Protein AF-A0A947X032-F1 (afdb_monomer_lite)

pLDDT: mean 81.4, std 14.03, range [42.91, 95.5]

Structure (mmCIF, N/CA/C/O backbone):
data_AF-A0A947X032-F1
#
_entry.id   AF-A0A947X032-F1
#
loop_
_atom_site.group_PDB
_atom_site.id
_atom_site.type_symbol
_atom_site.label_atom_id
_atom_site.label_alt_id
_atom_site.label_comp_id
_atom_site.label_asym_id
_atom_site.label_entity_id
_atom_site.label_seq_id
_atom_site.pdbx_PDB_ins_code
_atom_site.Cartn_x
_atom_site.Cartn_y
_atom_site.Cartn_z
_atom_site.occupancy
_atom_site.B_iso_or_equiv
_atom_site.auth_seq_id
_atom_site.auth_comp_id
_atom_site.auth_asym_id
_atom_site.auth_atom_id
_atom_site.pdbx_PDB_model_num
ATOM 1 N N . MET A 1 1 ? -30.527 -2.759 14.969 1.00 46.97 1 MET A N 1
ATOM 2 C CA . MET A 1 1 ? -31.092 -1.610 15.708 1.00 46.97 1 MET A CA 1
ATOM 3 C C . MET A 1 1 ? -30.410 -0.346 15.207 1.00 46.97 1 MET A C 1
ATOM 5 O O . MET A 1 1 ? -29.198 -0.372 15.030 1.00 46.97 1 MET A O 1
ATOM 9 N N . ALA A 1 2 ? -31.167 0.699 14.871 1.00 57.12 2 ALA A N 1
ATOM 10 C CA . ALA A 1 2 ? -30.607 1.983 14.449 1.00 57.12 2 ALA A CA 1
ATOM 11 C C . ALA A 1 2 ? -30.302 2.835 15.689 1.00 57.12 2 ALA A C 1
ATOM 13 O O . ALA A 1 2 ? -31.134 2.902 16.587 1.00 57.12 2 ALA A O 1
ATOM 14 N N . VAL A 1 3 ? -29.125 3.465 15.733 1.00 60.62 3 VAL A N 1
ATOM 15 C CA . VAL A 1 3 ? -28.732 4.364 16.831 1.00 60.62 3 VAL A CA 1
ATOM 16 C C . VAL A 1 3 ? -29.664 5.590 16.834 1.00 60.62 3 VAL A C 1
ATOM 18 O O . VAL A 1 3 ? -29.799 6.213 15.767 1.00 60.62 3 VAL A O 1
ATOM 21 N N . PRO A 1 4 ? -30.317 5.929 17.962 1.00 71.88 4 PRO A N 1
ATOM 22 C CA . PRO A 1 4 ? -31.203 7.084 18.076 1.00 71.88 4 PRO A CA 1
ATOM 23 C C . PRO A 1 4 ? -30.485 8.402 17.727 1.00 71.88 4 PRO A C 1
ATOM 25 O O . PRO A 1 4 ? -29.273 8.525 17.909 1.00 71.88 4 PRO A O 1
ATOM 28 N N . PRO A 1 5 ? -31.206 9.400 17.182 1.00 67.12 5 PRO A N 1
ATOM 29 C CA . PRO A 1 5 ? -30.613 10.648 16.695 1.00 67.12 5 PRO A CA 1
ATOM 30 C C . PRO A 1 5 ? -29.907 11.464 17.789 1.00 67.12 5 PRO A C 1
ATOM 32 O O . PRO A 1 5 ? -28.933 12.145 17.483 1.00 67.12 5 PRO A O 1
ATOM 35 N N . GLU A 1 6 ? -30.334 11.342 19.046 1.00 68.31 6 GLU A N 1
ATOM 36 C CA . GLU A 1 6 ? -29.741 12.044 20.192 1.00 68.31 6 GLU A CA 1
ATOM 37 C C . GLU A 1 6 ? -28.343 11.509 20.548 1.00 68.31 6 GLU A C 1
ATOM 39 O O . GLU A 1 6 ? -27.431 12.287 20.818 1.00 68.31 6 GLU A O 1
ATOM 44 N N . GLU A 1 7 ? -28.106 10.199 20.405 1.00 61.31 7 GLU A N 1
ATOM 45 C CA . GLU A 1 7 ? -26.770 9.607 20.566 1.00 61.31 7 GLU A CA 1
ATOM 46 C C . GLU A 1 7 ? -25.797 10.047 19.462 1.00 61.31 7 GLU A C 1
ATOM 48 O O . GLU A 1 7 ? -24.592 10.137 19.705 1.00 61.31 7 GLU A O 1
ATOM 53 N N . LYS A 1 8 ? -26.294 10.384 18.261 1.00 63.94 8 LYS A N 1
ATOM 54 C CA . LYS A 1 8 ? -25.455 10.859 17.142 1.00 63.94 8 LYS A CA 1
ATOM 55 C C . LYS A 1 8 ? -24.899 12.270 17.347 1.00 63.94 8 LYS A C 1
ATOM 57 O O . LYS A 1 8 ? -23.956 12.655 16.655 1.00 63.94 8 LYS A O 1
ATOM 62 N N . ALA A 1 9 ? -25.485 13.037 18.264 1.00 66.31 9 ALA A N 1
ATOM 63 C CA . ALA A 1 9 ? -25.031 14.378 18.614 1.00 66.31 9 ALA A CA 1
ATOM 64 C C . ALA A 1 9 ? -23.907 14.367 19.664 1.00 66.31 9 ALA A C 1
ATOM 66 O O . ALA A 1 9 ? -23.259 15.394 19.869 1.00 66.31 9 ALA A O 1
ATOM 67 N N . THR A 1 10 ? -23.642 13.222 20.303 1.00 76.81 10 THR A N 1
ATOM 68 C CA . THR A 1 10 ? -22.591 13.122 21.320 1.00 76.81 10 THR A CA 1
ATOM 69 C C . THR A 1 10 ? -21.191 13.260 20.695 1.00 76.81 10 THR A C 1
ATOM 71 O O . THR A 1 10 ? -20.944 12.734 19.600 1.00 76.81 10 THR A O 1
ATOM 74 N N . PRO A 1 11 ? -20.238 13.928 21.377 1.00 76.75 11 PRO A N 1
ATOM 75 C CA . PRO A 1 11 ? -18.845 14.007 20.928 1.00 76.75 11 PRO A CA 1
ATOM 76 C C . PRO A 1 11 ? -18.223 12.621 20.715 1.00 76.75 11 PRO A C 1
ATOM 78 O O . PRO A 1 11 ? -17.494 12.403 19.749 1.00 76.75 11 PRO A O 1
ATOM 81 N N . GLU A 1 12 ? -18.584 11.660 21.570 1.00 72.50 12 GLU A N 1
ATOM 82 C CA . GLU A 1 12 ? -18.085 10.287 21.518 1.00 72.50 12 GLU A CA 1
ATOM 83 C C . GLU A 1 12 ? -18.521 9.564 20.232 1.00 72.50 12 GLU A C 1
ATOM 85 O O . GLU A 1 12 ? -17.714 8.916 19.560 1.00 72.50 12 GLU A O 1
ATOM 90 N N . TRP A 1 13 ? -19.782 9.726 19.816 1.00 74.12 13 TRP A N 1
ATOM 91 C CA . TRP A 1 13 ? -20.275 9.148 18.564 1.00 74.12 13 TRP A CA 1
ATOM 92 C C . TRP A 1 13 ? -19.640 9.797 17.327 1.00 74.12 13 TRP A C 1
ATOM 94 O O . TRP A 1 13 ? -19.351 9.108 16.338 1.00 74.12 13 TRP A O 1
ATOM 104 N N . GLN A 1 14 ? -19.390 11.112 17.367 1.00 78.94 14 GLN A N 1
ATOM 105 C CA . GLN A 1 14 ? -18.704 11.816 16.281 1.00 78.94 14 GLN A CA 1
ATOM 106 C C . GLN A 1 14 ? -17.250 11.358 16.131 1.00 78.94 14 GLN A C 1
ATOM 108 O O . GLN A 1 14 ? -16.814 11.083 15.007 1.00 78.94 14 GLN A O 1
ATOM 113 N N . GLU A 1 15 ? -16.522 11.203 17.240 1.00 75.56 15 GLU A N 1
ATOM 114 C CA . GLU A 1 15 ? -15.145 10.707 17.238 1.00 75.56 15 GLU A CA 1
ATOM 115 C C . GLU A 1 15 ? -15.066 9.282 16.671 1.00 75.56 15 GLU A C 1
ATOM 117 O O . GLU A 1 15 ? -14.240 8.995 15.799 1.00 75.56 15 GLU A O 1
ATOM 122 N N . LYS A 1 16 ? -16.007 8.410 17.050 1.00 70.62 16 LYS A N 1
ATOM 123 C CA . LYS A 1 16 ? -16.111 7.038 16.524 1.00 70.62 16 LYS A CA 1
ATOM 124 C C . LYS A 1 16 ? -16.417 6.992 15.033 1.00 70.62 16 LYS A C 1
ATOM 126 O O . LYS A 1 16 ? -15.810 6.206 14.298 1.00 70.62 16 LYS A O 1
ATOM 131 N N . ASN A 1 17 ? -17.322 7.844 14.548 1.00 79.88 17 ASN A N 1
ATOM 132 C CA . ASN A 1 17 ? -17.592 7.945 13.113 1.00 79.88 17 ASN A CA 1
ATOM 133 C C . ASN A 1 17 ? -16.396 8.484 12.336 1.00 79.88 17 ASN A C 1
ATOM 135 O O . ASN A 1 17 ? -16.088 7.980 11.252 1.00 79.88 17 ASN A O 1
ATOM 139 N N . ALA A 1 18 ? -15.709 9.486 12.878 1.00 80.50 18 ALA A N 1
ATOM 140 C CA . ALA A 1 18 ? -14.492 10.017 12.286 1.00 80.50 18 ALA A CA 1
ATOM 141 C C . ALA A 1 18 ? -13.395 8.941 12.231 1.00 80.50 18 ALA A C 1
ATOM 143 O O . ALA A 1 18 ? -12.779 8.760 11.180 1.00 80.50 18 ALA A O 1
ATOM 144 N N . ALA A 1 19 ? -13.206 8.165 13.303 1.00 77.75 19 ALA A N 1
ATOM 145 C CA . ALA A 1 19 ? -12.275 7.039 13.348 1.00 77.75 19 ALA A CA 1
ATOM 146 C C . ALA A 1 19 ? -12.637 5.953 12.319 1.00 77.75 19 ALA A C 1
ATOM 148 O O . ALA A 1 19 ? -11.779 5.509 11.556 1.00 77.75 19 ALA A O 1
ATOM 149 N N . GLY A 1 20 ? -13.919 5.589 12.206 1.00 81.19 20 GLY A N 1
ATOM 150 C CA . GLY A 1 20 ? -14.402 4.641 11.198 1.00 81.19 20 GLY A CA 1
ATOM 151 C C . GLY A 1 20 ? -14.188 5.125 9.755 1.00 81.19 20 GLY A C 1
ATOM 152 O O . GLY A 1 20 ? -13.810 4.336 8.883 1.00 81.19 20 GLY A O 1
ATOM 153 N N . LYS A 1 21 ? -14.373 6.425 9.487 1.00 85.19 21 LYS A N 1
ATOM 154 C CA . LYS A 1 21 ? -14.070 7.044 8.182 1.00 85.19 21 LYS A CA 1
ATOM 155 C C . LYS A 1 21 ? -12.569 7.027 7.885 1.00 85.19 21 LYS A C 1
ATOM 157 O O . LYS A 1 21 ? -12.179 6.592 6.802 1.00 85.19 21 LYS A O 1
ATOM 162 N N . LYS A 1 22 ? -11.731 7.420 8.851 1.00 81.12 22 LYS A N 1
ATOM 163 C CA . LYS A 1 22 ? -10.262 7.383 8.740 1.00 81.12 22 LYS A CA 1
ATOM 164 C C . LYS A 1 22 ? -9.752 5.961 8.495 1.00 81.12 22 LYS A C 1
ATOM 166 O O . LYS A 1 22 ? -8.911 5.760 7.626 1.00 81.12 22 LYS A O 1
ATOM 171 N N . PHE A 1 23 ? -10.324 4.960 9.166 1.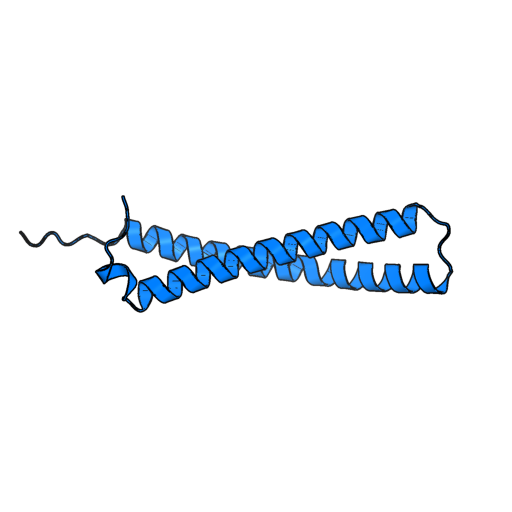00 83.06 23 PHE A N 1
ATOM 172 C CA . PHE A 1 23 ? -9.995 3.552 8.936 1.00 83.06 23 PHE A CA 1
ATOM 173 C C . PHE A 1 23 ? -10.310 3.098 7.506 1.00 83.06 23 PHE A C 1
ATOM 175 O O . PHE A 1 23 ? -9.493 2.432 6.865 1.00 83.06 23 PHE A O 1
ATOM 182 N N . LYS A 1 24 ? -11.491 3.460 6.983 1.00 86.25 24 LYS A N 1
ATOM 183 C CA . LYS A 1 24 ? -11.869 3.151 5.595 1.00 86.25 24 LYS A CA 1
ATOM 184 C C . LYS A 1 24 ? -10.921 3.817 4.598 1.00 86.25 24 LYS A C 1
ATOM 186 O O . LYS A 1 24 ? -10.486 3.142 3.669 1.00 86.25 24 LYS A O 1
ATOM 191 N N . ALA A 1 25 ? -10.569 5.082 4.826 1.00 86.88 25 ALA A N 1
ATOM 192 C CA . ALA A 1 25 ? -9.608 5.808 3.999 1.0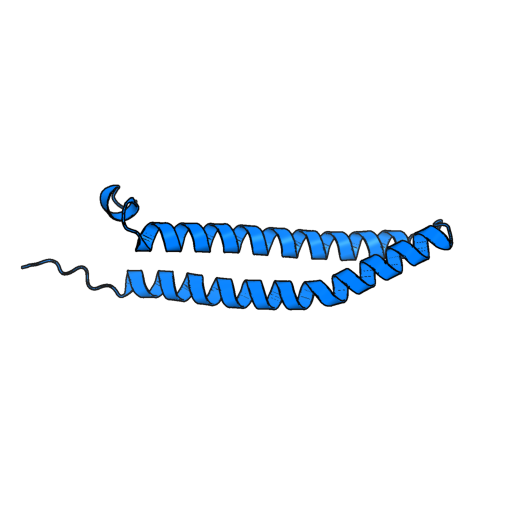0 86.88 25 ALA A CA 1
ATOM 193 C C . ALA A 1 25 ? -8.226 5.137 4.024 1.00 86.88 25 ALA A C 1
ATOM 195 O O . ALA A 1 25 ? -7.716 4.767 2.973 1.00 86.88 25 ALA A O 1
ATOM 196 N N . ALA A 1 26 ? -7.678 4.843 5.208 1.00 85.06 26 ALA A N 1
ATOM 197 C CA . ALA A 1 26 ? -6.395 4.152 5.349 1.00 85.06 26 ALA A CA 1
ATOM 198 C C . ALA A 1 26 ? -6.392 2.770 4.667 1.00 85.06 26 ALA A C 1
ATOM 200 O O . ALA A 1 26 ? -5.414 2.372 4.032 1.00 85.06 26 ALA A O 1
ATOM 201 N N . ARG A 1 27 ? -7.506 2.029 4.751 1.00 88.06 27 ARG A N 1
ATOM 202 C CA . ARG A 1 27 ? -7.668 0.747 4.051 1.00 88.06 27 ARG A CA 1
ATOM 203 C C . ARG A 1 27 ? -7.690 0.912 2.529 1.00 88.06 27 ARG A C 1
ATOM 205 O O . ARG A 1 27 ? -7.139 0.045 1.851 1.00 88.06 27 ARG A O 1
ATOM 212 N N . ALA A 1 28 ? -8.337 1.956 2.013 1.00 90.44 28 ALA A N 1
ATOM 213 C CA . ALA A 1 28 ? -8.351 2.267 0.586 1.00 90.44 28 ALA A CA 1
ATOM 214 C C . ALA A 1 28 ? -6.942 2.637 0.104 1.00 90.44 28 ALA A C 1
ATOM 216 O O . ALA A 1 28 ? -6.420 1.958 -0.772 1.00 90.44 28 ALA A O 1
ATOM 217 N N . SER A 1 29 ? -6.265 3.566 0.785 1.00 88.75 29 SER A N 1
ATOM 218 C CA . SER A 1 29 ? -4.892 3.969 0.455 1.00 88.75 29 SER A CA 1
ATOM 219 C C . SER A 1 29 ? -3.909 2.796 0.467 1.00 88.75 29 SER A C 1
ATOM 221 O O . SER A 1 29 ? -3.085 2.670 -0.433 1.00 88.75 29 SER A O 1
ATOM 223 N N . LEU A 1 30 ? -4.015 1.882 1.440 1.00 91.38 30 LEU A N 1
ATOM 224 C CA . LEU A 1 30 ? -3.186 0.673 1.462 1.00 91.38 30 LEU A CA 1
ATOM 225 C C . LEU A 1 30 ? -3.465 -0.247 0.264 1.00 91.38 30 LEU A C 1
ATOM 227 O O . LEU A 1 30 ? -2.546 -0.882 -0.254 1.00 91.38 30 LEU A O 1
ATOM 231 N N . ARG A 1 31 ? -4.730 -0.372 -0.149 1.00 92.75 31 ARG A N 1
ATOM 232 C CA . ARG A 1 31 ? -5.096 -1.166 -1.327 1.00 92.75 31 ARG A CA 1
ATOM 233 C C . ARG A 1 31 ? -4.527 -0.531 -2.592 1.00 92.75 31 ARG A C 1
ATOM 235 O O . ARG A 1 31 ? -3.921 -1.250 -3.377 1.00 92.75 31 ARG A O 1
ATOM 242 N N . ASP A 1 32 ? -4.667 0.779 -2.746 1.00 92.44 32 ASP A N 1
ATOM 243 C CA . ASP A 1 32 ? -4.153 1.504 -3.908 1.00 92.44 32 ASP A CA 1
ATOM 244 C C . ASP A 1 32 ? -2.629 1.414 -3.988 1.00 92.44 32 ASP A C 1
ATOM 246 O O . ASP A 1 32 ? -2.095 1.075 -5.040 1.00 92.44 32 ASP A O 1
ATOM 250 N N . ALA A 1 33 ? -1.924 1.579 -2.864 1.00 91.56 33 ALA A N 1
ATOM 251 C CA . ALA A 1 33 ? -0.473 1.409 -2.804 1.00 91.56 33 ALA A CA 1
ATOM 252 C C . ALA A 1 33 ? -0.031 -0.005 -3.225 1.00 91.56 33 ALA A C 1
ATOM 254 O O . ALA A 1 33 ? 0.944 -0.160 -3.960 1.00 91.56 33 ALA A O 1
ATOM 255 N N . LYS A 1 34 ? -0.757 -1.050 -2.801 1.00 92.88 34 LYS A N 1
ATOM 256 C CA . LYS A 1 34 ? -0.484 -2.436 -3.222 1.00 92.88 34 LYS A CA 1
ATOM 257 C C . LYS A 1 34 ? -0.747 -2.644 -4.711 1.00 92.88 34 LYS A C 1
ATOM 259 O O . LYS A 1 34 ? 0.118 -3.176 -5.395 1.00 92.88 34 LYS A O 1
ATOM 264 N N . ASN A 1 35 ? -1.891 -2.180 -5.207 1.00 95.50 35 ASN A N 1
ATOM 265 C CA . ASN A 1 35 ? -2.239 -2.278 -6.623 1.00 95.50 35 ASN A CA 1
ATOM 266 C C . ASN A 1 35 ? -1.207 -1.556 -7.494 1.00 95.50 35 ASN A C 1
ATOM 268 O O . ASN A 1 35 ? -0.772 -2.094 -8.506 1.00 95.50 35 ASN A O 1
ATOM 272 N N . ARG A 1 36 ? -0.771 -0.364 -7.074 1.00 94.31 36 ARG A N 1
ATOM 273 C CA . ARG A 1 36 ? 0.263 0.408 -7.761 1.00 94.31 36 ARG A CA 1
ATOM 274 C C . ARG A 1 36 ? 1.597 -0.332 -7.771 1.00 94.31 36 ARG A C 1
ATOM 276 O O . ARG A 1 36 ? 2.225 -0.424 -8.819 1.00 94.31 36 ARG A O 1
ATOM 283 N N .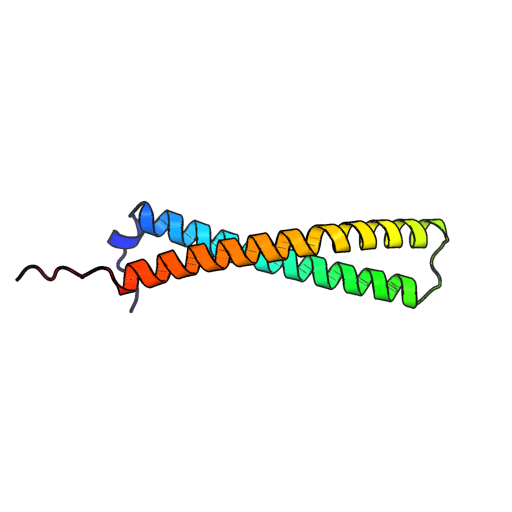 LYS A 1 37 ? 1.993 -0.927 -6.641 1.00 94.69 37 LYS A N 1
ATOM 284 C CA . LYS A 1 37 ? 3.202 -1.759 -6.540 1.00 94.69 37 LYS A CA 1
ATOM 285 C C . LYS A 1 37 ? 3.176 -2.914 -7.545 1.00 94.69 37 LYS A C 1
ATOM 287 O O . LYS A 1 37 ? 4.176 -3.167 -8.213 1.00 94.69 37 LYS A O 1
ATOM 292 N N . ASP A 1 38 ? 2.044 -3.606 -7.642 1.00 94.69 38 ASP A N 1
ATOM 293 C CA . ASP A 1 38 ? 1.884 -4.753 -8.537 1.00 94.69 38 ASP A CA 1
ATOM 294 C C . ASP A 1 38 ? 1.811 -4.310 -10.008 1.00 94.69 38 ASP A C 1
ATOM 296 O O . ASP A 1 38 ? 2.418 -4.947 -10.865 1.00 94.69 38 ASP A O 1
ATOM 300 N N . GLN A 1 39 ? 1.169 -3.173 -10.298 1.00 95.00 39 GLN A N 1
ATOM 301 C CA . GLN A 1 39 ? 1.134 -2.570 -11.633 1.00 95.00 39 GLN A CA 1
ATOM 302 C C . GLN A 1 39 ? 2.530 -2.158 -12.111 1.00 95.00 39 GLN A C 1
ATOM 304 O O . GLN A 1 39 ? 2.906 -2.475 -13.235 1.00 95.00 39 GLN A O 1
ATOM 309 N N . ILE A 1 40 ? 3.307 -1.474 -11.267 1.00 94.50 40 ILE A N 1
ATOM 310 C CA . ILE A 1 40 ? 4.681 -1.067 -11.587 1.00 94.50 40 ILE A CA 1
ATOM 311 C C . ILE A 1 40 ? 5.551 -2.293 -11.833 1.00 94.50 40 ILE A C 1
ATOM 313 O O . ILE A 1 40 ? 6.305 -2.333 -12.801 1.00 94.50 40 ILE A O 1
ATOM 317 N N . LYS A 1 41 ? 5.420 -3.318 -10.984 1.00 93.44 41 LYS A N 1
ATOM 318 C CA . LYS A 1 41 ? 6.137 -4.575 -11.182 1.00 93.44 41 LYS A CA 1
ATOM 319 C C . LYS A 1 41 ? 5.785 -5.202 -12.533 1.00 93.44 41 LYS A C 1
ATOM 321 O O . LYS A 1 41 ? 6.691 -5.567 -13.264 1.00 93.44 41 LYS A O 1
ATOM 326 N N . ALA A 1 42 ? 4.501 -5.259 -12.883 1.00 94.50 42 ALA A N 1
ATOM 327 C CA . ALA A 1 42 ? 4.064 -5.782 -14.173 1.00 94.50 42 ALA A CA 1
ATOM 328 C C . ALA A 1 42 ? 4.600 -4.963 -15.361 1.00 94.50 42 ALA A C 1
ATOM 330 O O . ALA A 1 42 ? 4.953 -5.552 -16.373 1.00 94.50 42 ALA A O 1
ATOM 331 N N . GLN A 1 43 ? 4.694 -3.633 -15.244 1.00 93.44 43 GLN A N 1
ATOM 332 C CA . GLN A 1 43 ? 5.276 -2.781 -16.291 1.00 93.44 43 GLN A CA 1
ATOM 333 C C . GLN A 1 43 ? 6.773 -3.038 -16.479 1.00 93.44 43 GLN A C 1
ATOM 335 O O . GLN A 1 43 ? 7.226 -3.156 -17.611 1.00 93.44 43 GLN A O 1
ATOM 340 N N . ILE A 1 44 ? 7.524 -3.168 -15.381 1.00 91.94 44 ILE A N 1
ATOM 341 C CA . ILE A 1 44 ? 8.950 -3.518 -15.434 1.00 91.94 44 ILE A CA 1
ATOM 342 C C . ILE A 1 44 ? 9.129 -4.921 -16.033 1.00 91.94 44 ILE A C 1
ATOM 344 O O . ILE A 1 44 ? 9.953 -5.107 -16.922 1.00 91.94 44 ILE A O 1
ATOM 348 N N . ASP A 1 45 ? 8.333 -5.895 -15.583 1.00 92.56 45 ASP A N 1
ATOM 349 C CA . ASP A 1 45 ? 8.417 -7.289 -16.035 1.00 92.56 45 ASP A CA 1
ATOM 350 C C . ASP A 1 45 ? 7.987 -7.455 -17.510 1.00 92.56 45 ASP A C 1
ATOM 352 O O . ASP A 1 45 ? 8.485 -8.347 -18.195 1.00 92.56 45 ASP A O 1
ATOM 356 N N . ALA A 1 46 ? 7.087 -6.602 -18.018 1.00 93.56 46 ALA A N 1
ATOM 357 C CA . ALA A 1 46 ? 6.659 -6.606 -19.419 1.00 93.56 46 ALA A CA 1
ATOM 358 C C . ALA A 1 46 ? 7.762 -6.148 -20.392 1.00 93.56 46 ALA A C 1
ATOM 360 O O . ALA A 1 46 ? 7.711 -6.494 -21.574 1.00 93.56 46 ALA A O 1
ATOM 361 N N . GLY A 1 47 ? 8.760 -5.403 -19.905 1.00 88.81 47 GLY A N 1
ATOM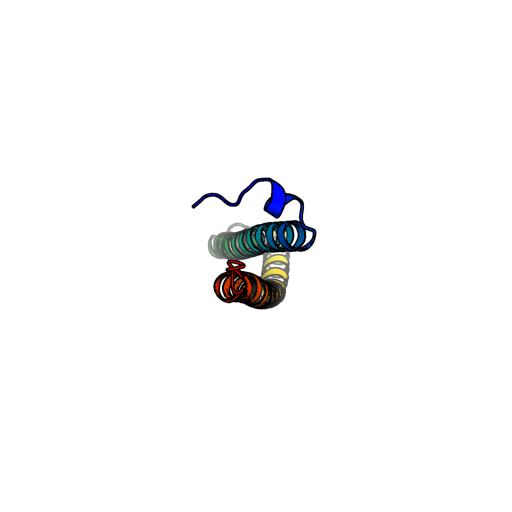 362 C CA . GLY A 1 47 ? 9.829 -4.839 -20.726 1.00 88.81 47 GLY A CA 1
ATOM 363 C C . GLY A 1 47 ? 9.341 -3.766 -21.710 1.00 88.81 47 GLY A C 1
ATOM 364 O O . GLY A 1 47 ? 8.191 -3.334 -21.686 1.00 88.81 47 GLY A O 1
ATOM 365 N N . GLY A 1 48 ? 10.241 -3.298 -22.581 1.00 90.62 48 GLY A N 1
ATOM 366 C CA . GLY A 1 48 ? 9.925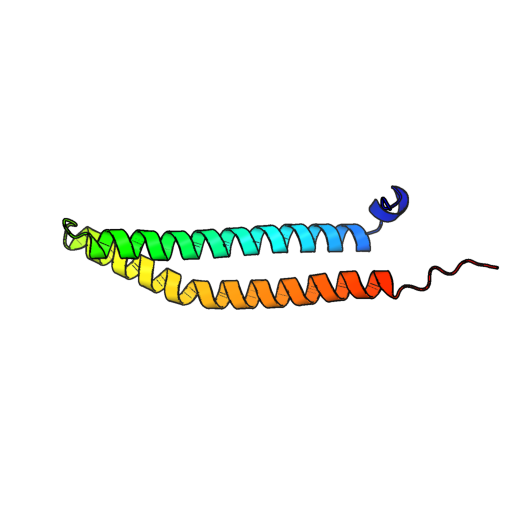 -2.268 -23.584 1.00 90.62 48 GLY A CA 1
ATOM 367 C C . GLY A 1 48 ? 9.865 -0.834 -23.042 1.00 90.62 48 GLY A C 1
ATOM 368 O O . GLY A 1 48 ? 9.424 0.071 -23.747 1.00 90.62 48 GLY A O 1
ATOM 369 N N . LEU A 1 49 ? 10.312 -0.627 -21.804 1.00 92.94 49 LEU A N 1
ATOM 370 C CA . LEU A 1 49 ? 10.514 0.688 -21.202 1.00 92.94 49 LEU A CA 1
ATOM 371 C C . LEU A 1 49 ? 11.881 1.247 -21.606 1.00 92.94 49 LEU A C 1
ATOM 373 O O . LEU A 1 49 ? 12.821 0.491 -21.852 1.00 92.94 49 LEU A O 1
ATOM 377 N N . SER A 1 50 ? 12.002 2.573 -21.649 1.00 94.62 50 SER A N 1
ATOM 378 C CA . SER A 1 50 ? 13.323 3.199 -21.719 1.00 94.62 50 SER A CA 1
ATOM 379 C C . SER A 1 50 ? 14.072 3.001 -20.394 1.00 94.62 50 SER A C 1
ATOM 381 O O . SER A 1 50 ? 13.443 2.853 -19.344 1.00 94.62 50 SER A O 1
ATOM 383 N N . ASP A 1 51 ? 15.407 3.069 -20.407 1.00 92.50 51 ASP A N 1
ATOM 384 C CA . ASP A 1 51 ? 16.219 2.983 -19.179 1.00 92.50 51 ASP A CA 1
ATOM 385 C C . ASP A 1 51 ? 15.808 4.032 -18.130 1.00 92.50 51 ASP A C 1
ATOM 387 O O . ASP A 1 51 ? 15.828 3.774 -16.923 1.00 92.50 51 ASP A O 1
ATOM 391 N N . ALA A 1 52 ? 15.414 5.226 -18.584 1.00 94.06 52 ALA A N 1
ATOM 392 C CA . ALA A 1 52 ? 14.962 6.303 -17.712 1.00 94.06 52 ALA A CA 1
ATOM 393 C C . ALA A 1 52 ? 13.615 5.971 -17.050 1.00 94.06 52 ALA A C 1
ATOM 395 O O . ALA A 1 52 ? 13.476 6.143 -15.836 1.00 94.06 52 ALA A O 1
ATOM 396 N N . ASP A 1 53 ? 12.656 5.451 -17.822 1.00 93.44 53 ASP A N 1
ATOM 397 C CA . ASP A 1 53 ? 11.332 5.073 -17.317 1.00 93.44 53 ASP A CA 1
ATOM 398 C C . ASP A 1 53 ? 11.418 3.863 -16.384 1.00 93.44 53 ASP A C 1
ATOM 400 O O . ASP A 1 53 ? 10.818 3.859 -15.308 1.00 93.44 53 ASP A O 1
ATOM 404 N N . GLU A 1 54 ? 12.212 2.853 -16.748 1.00 94.25 54 GLU A N 1
ATOM 405 C CA . GLU A 1 54 ? 12.428 1.681 -15.905 1.00 94.25 54 GLU A CA 1
ATOM 406 C C . GLU A 1 54 ? 13.064 2.081 -14.570 1.00 94.25 54 GLU A C 1
ATOM 408 O O . GLU A 1 54 ? 12.632 1.624 -13.507 1.00 94.25 54 GLU A O 1
ATOM 413 N N . ARG A 1 55 ? 14.056 2.979 -14.592 1.00 94.00 55 ARG A N 1
ATOM 414 C CA . ARG A 1 55 ? 14.682 3.486 -13.369 1.00 94.00 55 ARG A CA 1
ATOM 415 C C . ARG A 1 55 ? 13.690 4.251 -12.493 1.00 94.00 55 ARG A C 1
ATOM 417 O O . ARG A 1 55 ? 13.634 3.984 -11.293 1.00 94.00 55 ARG A O 1
ATOM 424 N N . ALA A 1 56 ? 12.885 5.139 -13.077 1.00 94.50 56 ALA A N 1
ATOM 425 C CA . ALA A 1 56 ? 11.858 5.879 -12.344 1.00 94.50 56 ALA A CA 1
ATOM 426 C C . ALA A 1 56 ? 10.832 4.935 -11.692 1.00 94.50 56 ALA A C 1
ATOM 428 O O . ALA A 1 56 ? 10.516 5.074 -10.509 1.00 94.50 56 ALA A O 1
ATOM 429 N N . LEU A 1 57 ? 10.380 3.914 -12.424 1.00 93.62 57 LEU A N 1
ATOM 430 C CA . LEU A 1 57 ? 9.466 2.889 -11.919 1.00 93.62 57 LEU A CA 1
ATOM 431 C C . LEU A 1 57 ? 10.099 2.042 -10.807 1.00 93.62 57 LEU A C 1
ATOM 433 O O . LEU A 1 57 ? 9.439 1.727 -9.816 1.00 93.62 57 LEU A O 1
ATOM 437 N N . ARG A 1 58 ? 11.387 1.694 -10.911 1.00 93.12 58 ARG A N 1
ATOM 438 C CA . ARG A 1 58 ? 12.118 0.982 -9.846 1.00 93.12 58 ARG A CA 1
ATOM 439 C C . ARG A 1 58 ? 12.248 1.819 -8.572 1.00 93.12 58 ARG A C 1
ATOM 441 O O . ARG A 1 58 ? 12.161 1.256 -7.477 1.00 93.12 58 ARG A O 1
ATOM 448 N N . ASP A 1 59 ? 12.433 3.129 -8.700 1.00 95.00 59 ASP A N 1
ATOM 449 C CA . ASP A 1 59 ? 12.493 4.047 -7.562 1.00 95.00 59 ASP A CA 1
ATOM 450 C C . ASP A 1 59 ? 11.105 4.239 -6.922 1.00 95.00 59 ASP A C 1
ATOM 452 O O . ASP A 1 59 ? 10.978 4.122 -5.699 1.00 95.00 59 ASP A O 1
ATOM 456 N N . GLU A 1 60 ? 10.040 4.385 -7.720 1.00 93.50 60 GLU A N 1
ATOM 457 C CA . GLU A 1 60 ? 8.652 4.402 -7.220 1.00 93.50 60 GLU A CA 1
ATOM 458 C C . GLU A 1 60 ? 8.306 3.082 -6.500 1.00 93.50 60 GLU A C 1
ATOM 460 O O . GLU A 1 60 ? 7.767 3.080 -5.389 1.00 93.50 60 GLU A O 1
ATOM 465 N N . LEU A 1 61 ? 8.694 1.939 -7.078 1.00 94.44 61 LEU A N 1
ATOM 466 C CA . LEU A 1 61 ? 8.513 0.616 -6.477 1.00 94.44 61 LEU A CA 1
ATOM 467 C C . LEU A 1 61 ? 9.229 0.491 -5.125 1.00 94.44 61 LEU A C 1
ATOM 469 O O . LEU A 1 61 ? 8.711 -0.164 -4.215 1.00 94.44 61 LEU A O 1
ATOM 473 N N . ARG A 1 62 ? 10.419 1.087 -4.989 1.00 94.19 62 ARG A N 1
ATOM 474 C CA . ARG A 1 62 ? 11.173 1.118 -3.730 1.00 94.19 62 ARG A CA 1
ATOM 475 C C . ARG A 1 62 ? 10.432 1.932 -2.674 1.00 94.19 62 ARG A C 1
ATOM 477 O O . ARG A 1 62 ? 10.176 1.400 -1.597 1.00 94.19 62 ARG A O 1
ATOM 484 N N . GLY A 1 63 ? 9.990 3.143 -3.014 1.00 92.69 63 GLY A N 1
ATOM 485 C CA . GLY A 1 63 ? 9.217 3.986 -2.098 1.00 92.69 63 GLY A CA 1
ATOM 486 C C . GLY A 1 63 ? 7.919 3.315 -1.632 1.00 92.69 63 GLY A C 1
ATOM 487 O O . GLY A 1 63 ? 7.575 3.350 -0.449 1.00 92.69 63 GLY A O 1
ATOM 488 N N . LEU A 1 64 ? 7.224 2.605 -2.527 1.00 91.88 64 LEU A N 1
ATOM 489 C CA . LEU A 1 64 ? 6.033 1.831 -2.162 1.00 91.88 64 LEU A CA 1
ATOM 490 C C . LEU A 1 64 ? 6.355 0.657 -1.229 1.00 91.88 64 LEU A C 1
ATOM 492 O O . LEU A 1 64 ? 5.585 0.386 -0.307 1.00 91.88 64 LEU A O 1
ATOM 496 N N . LYS A 1 65 ? 7.482 -0.039 -1.429 1.00 91.56 65 LYS A N 1
ATOM 497 C CA . LYS A 1 65 ? 7.928 -1.115 -0.525 1.00 91.56 65 LYS A CA 1
ATOM 498 C C . LYS A 1 65 ? 8.238 -0.603 0.882 1.00 91.56 65 LYS A C 1
ATOM 500 O O . LYS A 1 65 ? 7.988 -1.340 1.830 1.00 91.56 65 LYS A O 1
ATOM 505 N N . GLU A 1 66 ? 8.725 0.627 1.010 1.00 93.31 66 GLU A N 1
ATOM 506 C CA . GLU A 1 66 ? 8.993 1.280 2.298 1.00 93.31 66 GLU A CA 1
ATOM 507 C C . GLU A 1 66 ? 7.712 1.822 2.953 1.00 93.31 66 GLU A C 1
ATOM 509 O O . GLU A 1 66 ? 7.526 1.689 4.159 1.00 93.31 66 GLU A O 1
ATOM 514 N N . THR A 1 67 ? 6.779 2.357 2.161 1.00 89.12 67 THR A N 1
ATOM 515 C CA . THR A 1 67 ? 5.549 2.995 2.669 1.00 89.12 67 THR A CA 1
ATOM 516 C C . THR A 1 67 ? 4.458 1.988 3.057 1.00 89.12 67 THR A C 1
ATOM 518 O O . THR A 1 67 ? 3.702 2.204 4.008 1.00 89.12 67 THR A O 1
ATOM 521 N N . ILE A 1 68 ? 4.333 0.870 2.327 1.00 91.69 68 ILE A N 1
ATOM 522 C CA . ILE A 1 68 ? 3.294 -0.146 2.578 1.00 91.69 68 ILE A CA 1
ATOM 523 C C . ILE A 1 68 ? 3.341 -0.701 4.016 1.00 91.69 68 ILE A C 1
ATOM 525 O O . ILE A 1 68 ? 2.269 -0.788 4.617 1.00 91.69 68 ILE A O 1
ATOM 529 N N . PRO A 1 69 ? 4.504 -1.069 4.592 1.00 90.81 69 PRO A N 1
ATOM 530 C CA . PRO A 1 69 ? 4.611 -1.484 5.991 1.00 90.81 69 PRO A CA 1
ATOM 531 C C . PRO A 1 69 ? 4.022 -0.458 6.964 1.00 90.81 69 PRO A C 1
ATOM 533 O O . PRO A 1 69 ? 3.142 -0.809 7.748 1.00 90.81 69 PRO A O 1
ATOM 536 N N . THR A 1 70 ? 4.389 0.818 6.827 1.00 89.25 70 THR A N 1
ATOM 537 C CA . THR A 1 70 ? 3.868 1.901 7.674 1.00 89.25 70 THR A CA 1
ATOM 538 C C . THR A 1 70 ? 2.349 2.039 7.552 1.00 89.25 70 THR A C 1
ATOM 540 O O . THR A 1 70 ? 1.645 2.193 8.549 1.00 89.25 70 THR A O 1
ATOM 543 N N . LEU A 1 71 ? 1.799 1.917 6.338 1.00 87.44 71 LEU A N 1
ATOM 544 C CA . LEU A 1 71 ? 0.347 1.922 6.119 1.00 87.44 71 LEU A CA 1
ATOM 545 C C . LEU A 1 71 ? -0.346 0.689 6.724 1.00 87.44 71 LEU A C 1
ATOM 547 O O . LEU A 1 71 ? -1.495 0.778 7.170 1.00 87.44 71 LEU A O 1
ATOM 551 N N . VAL A 1 72 ? 0.321 -0.468 6.746 1.00 89.88 72 VAL A N 1
ATOM 552 C CA . VAL A 1 72 ? -0.183 -1.679 7.409 1.00 89.88 72 VAL A CA 1
ATOM 553 C C . VAL A 1 72 ? -0.231 -1.479 8.920 1.00 89.88 72 VAL A C 1
ATOM 555 O O . VAL A 1 72 ? -1.273 -1.767 9.512 1.00 89.88 72 VAL A O 1
ATOM 558 N N . GLU A 1 73 ? 0.835 -0.957 9.524 1.00 89.44 73 GLU A N 1
ATOM 559 C CA . GLU A 1 73 ? 0.897 -0.657 10.959 1.00 89.44 73 GLU A CA 1
ATOM 560 C C . GLU A 1 73 ? -0.160 0.378 11.357 1.00 89.44 73 GLU A C 1
ATOM 562 O O . GLU A 1 73 ? -0.971 0.129 12.252 1.00 89.44 73 GLU A O 1
ATOM 567 N N . ALA A 1 74 ? -0.253 1.490 10.620 1.00 82.81 74 ALA A N 1
ATOM 568 C CA . ALA A 1 74 ? -1.267 2.518 10.846 1.00 82.81 74 ALA A CA 1
ATOM 569 C C . ALA A 1 74 ? -2.692 1.947 10.749 1.00 82.81 74 ALA A C 1
ATOM 571 O O . ALA A 1 74 ? -3.557 2.242 11.581 1.00 82.81 74 ALA A O 1
ATOM 572 N N . LYS A 1 75 ? -2.949 1.069 9.769 1.00 87.12 75 LYS A N 1
ATOM 573 C CA . LYS A 1 75 ? -4.234 0.373 9.636 1.00 87.12 75 LYS A CA 1
ATOM 574 C C . LYS A 1 75 ? -4.498 -0.576 10.805 1.00 87.12 75 LYS A C 1
ATOM 576 O O . LYS A 1 75 ? -5.650 -0.677 11.223 1.00 87.12 75 LYS A O 1
ATOM 581 N N . GLN A 1 76 ? -3.499 -1.308 11.295 1.00 87.25 76 GLN A N 1
ATOM 582 C CA . GLN A 1 76 ? -3.663 -2.205 12.444 1.00 87.25 76 GLN A CA 1
ATOM 583 C C . GLN A 1 76 ? -3.977 -1.421 13.718 1.00 87.25 76 GLN A C 1
ATOM 585 O O . GLN A 1 76 ? -4.952 -1.752 14.389 1.00 87.25 76 GLN A O 1
ATOM 590 N N . SER A 1 77 ? -3.236 -0.344 13.978 1.00 82.31 77 SER A N 1
ATOM 591 C CA . SER A 1 77 ? -3.487 0.569 15.097 1.00 82.31 77 SER A CA 1
ATOM 592 C C . SER A 1 77 ? -4.901 1.155 15.027 1.00 82.31 77 SER A C 1
ATOM 594 O O . SER A 1 77 ? -5.703 0.968 15.939 1.00 82.31 77 SER A O 1
ATOM 596 N N . THR A 1 78 ? -5.285 1.715 13.875 1.00 81.62 78 THR A N 1
ATOM 597 C CA . THR A 1 78 ? -6.633 2.279 13.685 1.00 81.62 78 THR A CA 1
ATOM 598 C C . THR A 1 78 ? -7.732 1.214 13.826 1.00 81.62 78 THR A C 1
ATOM 600 O O . THR A 1 78 ? -8.814 1.504 14.335 1.00 81.62 78 THR A O 1
ATOM 603 N N . LYS A 1 79 ? -7.475 -0.035 13.401 1.00 83.62 79 LYS A N 1
ATOM 604 C CA . LYS A 1 79 ? -8.406 -1.157 13.604 1.00 83.62 79 LYS A CA 1
ATOM 605 C C . LYS A 1 79 ? -8.580 -1.462 15.091 1.00 83.62 79 LYS A C 1
ATOM 607 O O . LYS A 1 79 ? -9.714 -1.642 15.518 1.00 83.62 79 LYS A O 1
ATOM 612 N N . ALA A 1 80 ? -7.484 -1.536 15.845 1.00 83.31 80 ALA A N 1
ATOM 613 C CA . ALA A 1 80 ? -7.508 -1.821 17.276 1.00 83.31 80 ALA A CA 1
ATOM 614 C C . ALA A 1 80 ? -8.264 -0.727 18.042 1.00 83.31 80 ALA A C 1
ATOM 616 O O . ALA A 1 80 ? -9.158 -1.047 18.820 1.00 83.31 80 ALA A O 1
ATOM 617 N N . THR A 1 81 ? -8.002 0.550 17.739 1.00 79.38 81 THR A N 1
ATOM 618 C CA . THR A 1 81 ? -8.757 1.681 18.302 1.00 79.38 81 THR A CA 1
ATOM 619 C C . THR A 1 81 ? -10.244 1.578 17.974 1.00 79.38 81 THR A C 1
ATOM 621 O O . THR A 1 81 ? -11.081 1.681 18.864 1.00 79.38 81 THR A O 1
ATOM 624 N N . TRP A 1 82 ? -10.598 1.329 16.710 1.00 79.19 82 TRP A N 1
ATOM 625 C CA . TRP A 1 82 ? -12.001 1.207 16.310 1.00 79.19 82 TRP A CA 1
ATOM 626 C C . TRP A 1 82 ? -12.708 0.020 16.979 1.00 79.19 82 TRP A C 1
ATOM 628 O O . TRP A 1 82 ? -13.875 0.132 17.346 1.00 79.19 82 TRP A O 1
ATOM 638 N N . GLN A 1 83 ? -12.006 -1.098 17.164 1.00 79.38 83 GLN A N 1
ATOM 639 C CA . GLN A 1 83 ? -12.550 -2.278 17.827 1.00 79.38 83 GLN A CA 1
ATOM 640 C C . GLN A 1 83 ? -12.743 -2.043 19.330 1.00 79.38 83 GLN A C 1
ATOM 642 O O . GLN A 1 83 ? -13.832 -2.297 19.825 1.00 79.38 83 GLN A O 1
ATOM 647 N N . GLY A 1 84 ? -11.778 -1.426 20.019 1.00 77.00 84 GLY A N 1
ATOM 648 C CA . GLY A 1 84 ? -11.947 -1.027 21.422 1.00 77.00 84 GLY A CA 1
ATOM 649 C C . GLY A 1 84 ? -13.099 -0.035 21.628 1.00 77.00 84 GLY A C 1
ATOM 650 O O . GLY A 1 84 ? -13.872 -0.166 22.572 1.00 77.00 84 GLY A O 1
ATOM 651 N N . LEU A 1 85 ? -13.286 0.911 20.700 1.00 73.44 85 LEU A N 1
ATOM 652 C CA . LEU A 1 85 ? -14.423 1.840 20.724 1.00 73.44 85 LEU A CA 1
ATOM 653 C C . LEU A 1 85 ? -15.776 1.138 20.515 1.00 73.44 85 LEU A C 1
ATOM 655 O O . LEU A 1 85 ? -16.786 1.622 21.035 1.00 73.44 85 LEU A O 1
ATOM 659 N N . LYS A 1 86 ? -15.799 0.046 19.736 1.00 70.62 86 LYS A N 1
ATOM 660 C CA . LYS A 1 86 ? -16.988 -0.784 19.495 1.00 70.62 86 LYS A CA 1
ATOM 661 C C . LYS A 1 86 ? -17.310 -1.646 20.715 1.00 70.62 86 LYS A C 1
ATOM 663 O O . LYS A 1 86 ? -18.451 -1.634 21.164 1.00 70.62 86 LYS A O 1
ATOM 668 N N . ASP A 1 87 ? -16.309 -2.334 21.252 1.00 76.06 87 ASP A N 1
ATOM 669 C CA . ASP A 1 87 ? -16.454 -3.230 22.399 1.00 76.06 87 ASP A CA 1
ATOM 670 C C . ASP A 1 87 ? -16.859 -2.434 23.650 1.00 76.06 87 ASP A C 1
ATOM 672 O O . ASP A 1 87 ? -17.789 -2.823 24.349 1.00 76.06 87 ASP A O 1
ATOM 676 N N . GLY A 1 88 ? -16.278 -1.243 23.853 1.00 67.50 88 GLY A N 1
ATOM 677 C CA . GLY A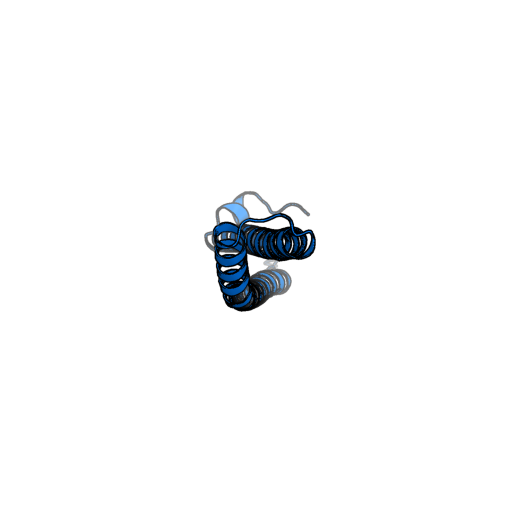 1 88 ? -16.667 -0.324 24.927 1.00 67.50 88 GLY A CA 1
ATOM 678 C C . GLY A 1 88 ? -18.157 0.045 24.919 1.00 67.50 88 GLY A C 1
ATOM 679 O O . GLY A 1 88 ? -18.750 0.171 25.985 1.00 67.50 88 GLY A O 1
ATOM 680 N N . TYR A 1 89 ? -18.787 0.152 23.740 1.00 61.41 89 TYR A N 1
ATOM 681 C CA . TYR A 1 89 ? -20.228 0.422 23.605 1.00 61.41 89 TYR A CA 1
ATOM 682 C C . TYR A 1 89 ? -21.101 -0.798 23.904 1.00 61.41 89 TYR A C 1
ATOM 684 O O . TYR A 1 89 ? -22.183 -0.643 24.457 1.00 61.41 89 TYR A O 1
ATOM 692 N N . GLU A 1 90 ? -20.650 -2.004 23.545 1.00 59.69 90 GLU A N 1
ATOM 693 C CA . GLU A 1 90 ? -21.354 -3.243 23.909 1.00 59.69 90 GLU A CA 1
ATOM 694 C C . GLU A 1 90 ? -21.272 -3.507 25.421 1.00 59.69 90 GLU A C 1
ATOM 696 O O . GLU A 1 90 ? -22.173 -4.125 25.984 1.00 59.69 90 GLU A O 1
ATOM 701 N N . THR A 1 91 ? -20.229 -2.997 26.087 1.00 57.06 91 THR A N 1
ATOM 702 C CA . THR A 1 91 ? -20.048 -3.106 27.542 1.00 57.06 91 THR A CA 1
ATOM 703 C C . THR A 1 91 ? -20.602 -1.937 28.346 1.00 57.06 91 THR A C 1
ATOM 705 O O . THR A 1 91 ? -20.587 -2.023 29.572 1.00 57.06 91 THR A O 1
ATOM 708 N N . LEU A 1 92 ? -21.070 -0.853 27.711 1.00 55.19 92 LEU A N 1
ATOM 709 C CA . LEU A 1 92 ? -21.759 0.206 28.444 1.00 55.19 92 LEU A CA 1
ATOM 710 C C . LEU A 1 92 ? -23.000 -0.429 29.079 1.00 55.19 92 LEU A C 1
ATOM 712 O O . LEU A 1 92 ? -23.878 -0.892 28.341 1.00 55.19 92 LEU A O 1
ATOM 716 N N . PRO A 1 93 ? -23.106 -0.479 30.421 1.00 50.19 93 PRO A N 1
ATOM 717 C CA . PRO A 1 93 ? -24.382 -0.773 31.025 1.00 50.19 93 PRO A CA 1
ATOM 718 C C . PRO A 1 93 ? -25.296 0.354 30.559 1.00 50.19 93 PRO A C 1
ATOM 720 O O . PRO A 1 93 ? -25.146 1.506 30.960 1.00 50.19 93 PRO A O 1
ATOM 723 N N . VAL A 1 94 ? -26.233 0.035 29.669 1.00 54.88 94 VAL A N 1
ATOM 724 C CA . VAL A 1 94 ? -27.480 0.782 29.605 1.00 54.88 94 VAL A CA 1
ATOM 725 C C . VAL A 1 94 ? -28.049 0.655 31.009 1.00 54.88 94 VAL A C 1
ATOM 727 O O . VAL A 1 94 ? -28.687 -0.348 31.330 1.00 54.88 94 VAL A O 1
ATOM 730 N N . SER A 1 95 ? -27.732 1.626 31.871 1.00 47.00 95 SER A N 1
ATOM 731 C CA . SER A 1 95 ? -28.492 1.899 33.076 1.00 47.00 95 SER A CA 1
ATOM 732 C C . SER A 1 95 ? -29.908 2.154 32.592 1.00 47.00 95 SER A C 1
ATOM 734 O O . SER A 1 95 ? -30.289 3.263 32.233 1.00 47.00 95 SER A O 1
ATOM 736 N N . LYS A 1 96 ? -30.676 1.070 32.494 1.00 45.59 96 LYS A N 1
ATOM 737 C CA . LYS A 1 96 ? -32.091 1.125 32.782 1.00 45.59 96 LYS A CA 1
ATOM 738 C C . LYS A 1 96 ? -32.139 1.528 34.245 1.00 45.59 96 LYS A C 1
ATOM 740 O O . LYS A 1 96 ? -31.937 0.686 35.116 1.00 45.59 96 LYS A O 1
ATOM 745 N N . ASP A 1 97 ? -32.283 2.827 34.484 1.00 42.91 97 ASP A N 1
ATOM 746 C CA . ASP A 1 97 ? -32.836 3.284 35.750 1.00 42.91 97 ASP A CA 1
ATOM 747 C C . ASP A 1 97 ? -34.142 2.492 36.019 1.00 42.91 97 ASP A C 1
ATOM 749 O O . ASP A 1 97 ? -34.844 2.150 35.056 1.00 42.91 97 ASP A O 1
ATOM 753 N N . PRO A 1 98 ? -34.380 2.101 37.285 1.00 50.22 98 PRO A N 1
ATOM 754 C CA . PRO A 1 98 ? -35.330 1.064 37.701 1.00 50.22 98 PRO A CA 1
ATOM 755 C C . PRO A 1 98 ? -36.806 1.363 37.417 1.00 50.22 98 PRO A C 1
ATOM 757 O O . PRO A 1 98 ? -37.201 2.550 37.409 1.00 50.22 98 PRO A O 1
#

Foldseek 3Di:
DDDDPVVCPDPLVVVLVVLVVVLVVLVVVLVVLVVLLVVLVVVLVVDPDDPVRPVVSVVSNVVSVVVNVVSVVVNVVSVVVSVCSVVVVVPPPPPPPD

Sequence (98 aa):
MAVPPEEKATPEWQEKNAAGKKFKAARASLRDAKNRKDQIKAQIDAGGLSDADERALRDELRGLKETIPTLVEAKQSTKATWQGLKDGYETLPVSKDP

Radius of gyration: 21.21 Å; chains: 1; bounding box: 52×22×61 Å

Secondary structure (DSSP, 8-state):
-PPPTTGGGSHHHHHHHHHHHHHHHHHHHHHHHHHHHHHHHHHHHH----HHHHHHHHHHHHHHHHHHHHHHHHHHHHHHHHHHHHHHHHSS------